Protein AF-A0A5K3FX38-F1 (afdb_monomer_lite)

Sequence (146 aa):
MSGAVYPMNNDLNELLIQIQKMTLWSNPLHMDAFPAVRRMEAEVVRMCLTMFNGDADSCGTMTSGGTESLMLACLAYRNLAYKQGIKRPEMVIPSSAHAAFDKVQLPIFLFTCYLRFEALDFNIFELTRHHQVKSVVAHINHHTLH

Radius of gyration: 19.88 Å; chains: 1; bounding box: 48×34×50 Å

Organism: Mesocestoides corti (NCBI:txid53468)

Foldseek 3Di:
DPPVDDDDDPVVVVVVVVVCVVCVPPDVVPCVVCVVVVVVQQVVQVVVCVVVVHDPPDDDGDDPDDLVVVLVVLVVQQVVLVVVVQPAAEDEDEQPDDCSVVVCVPPVRGHDDYDYDYDPDPDDPPPSVVVVVVVRVVPDDPRYDD

Secondary structure (DSSP, 8-state):
-TTTS----HHHHHHHHHHHHHHTT--TT-TTT-HHHHHHHHHHHHHHHHHTT--SS------SSHHHHHHHHHHHHHHHHHHTT-SS-EEEEETTS-THHHHHTSTTSS-SEEEEE----TT-TTTHHHHHHHHHHHH--TTB--

InterPro domains:
  IPR015421 Pyridoxal phosphate-dependent transferase, major domain [G3DSA:3.40.640.10] (9-144)
  IPR015424 Pyridoxal phosphate-dependent transferase [SSF53383] (2-104)
  IPR050477 Group II Amino Acid Decarboxylases [PTHR42735] (2-103)

pLDDT: mean 77.28, std 17.26, range [35.78, 96.75]

Structure (mmCIF, N/CA/C/O backbone):
data_AF-A0A5K3FX38-F1
#
_entry.id   AF-A0A5K3FX38-F1
#
loop_
_atom_site.group_PDB
_atom_site.id
_atom_site.type_symbol
_atom_site.label_atom_id
_atom_site.label_alt_id
_atom_site.label_comp_id
_atom_site.label_asym_id
_atom_site.label_entity_id
_atom_site.label_seq_id
_atom_site.pdbx_PDB_ins_code
_atom_site.Cartn_x
_atom_site.Cartn_y
_atom_site.Cartn_z
_atom_site.occupancy
_atom_site.B_iso_or_equiv
_atom_site.auth_seq_id
_atom_site.auth_comp_id
_atom_site.auth_asym_id
_atom_site.auth_atom_id
_atom_site.pdbx_PDB_model_num
ATOM 1 N N . MET A 1 1 ? 25.248 2.530 5.727 1.00 41.88 1 MET A N 1
ATOM 2 C CA . MET A 1 1 ? 24.115 2.878 6.611 1.00 41.88 1 MET A CA 1
ATOM 3 C C . MET A 1 1 ? 23.035 1.817 6.441 1.00 41.88 1 MET A C 1
ATOM 5 O O . MET A 1 1 ? 22.269 1.902 5.492 1.00 41.88 1 MET A O 1
ATOM 9 N N . SER A 1 2 ? 23.012 0.789 7.292 1.00 42.84 2 SER A N 1
ATOM 10 C CA . SER A 1 2 ? 21.931 -0.209 7.266 1.00 42.84 2 SER A CA 1
ATOM 11 C C . SER A 1 2 ? 20.648 0.440 7.802 1.00 42.84 2 SER A C 1
ATOM 13 O O . SER A 1 2 ? 20.694 1.067 8.857 1.00 42.84 2 SER A O 1
ATOM 15 N N . GLY A 1 3 ? 19.548 0.376 7.047 1.00 63.09 3 GLY A N 1
ATOM 16 C CA . GLY A 1 3 ? 18.235 0.930 7.421 1.00 63.09 3 GLY A CA 1
ATOM 17 C C . GLY A 1 3 ? 17.879 2.299 6.821 1.00 63.09 3 GLY A C 1
ATOM 18 O O . GLY A 1 3 ? 16.700 2.605 6.694 1.00 63.09 3 GLY A O 1
ATOM 19 N N . ALA A 1 4 ? 18.863 3.099 6.395 1.00 70.88 4 ALA A N 1
ATOM 20 C CA . ALA A 1 4 ? 18.619 4.345 5.649 1.00 70.88 4 ALA A CA 1
ATOM 21 C C . ALA A 1 4 ? 18.747 4.150 4.131 1.00 70.88 4 ALA A C 1
ATOM 23 O O . ALA A 1 4 ? 18.038 4.780 3.353 1.00 70.88 4 ALA A O 1
ATOM 24 N N . VAL A 1 5 ? 19.650 3.259 3.715 1.00 80.25 5 VAL A N 1
ATOM 25 C CA . VAL A 1 5 ? 19.845 2.863 2.321 1.00 80.25 5 VAL A CA 1
ATOM 26 C C . VAL A 1 5 ? 19.723 1.349 2.270 1.00 80.25 5 VAL A C 1
ATOM 28 O O . VAL A 1 5 ? 20.467 0.638 2.950 1.00 80.25 5 VAL A O 1
ATOM 31 N N . TYR A 1 6 ? 18.760 0.861 1.497 1.00 81.94 6 TYR A N 1
ATOM 32 C CA . TYR A 1 6 ? 18.615 -0.568 1.248 1.00 81.94 6 TYR A CA 1
ATOM 33 C C . TYR A 1 6 ? 19.703 -1.009 0.256 1.00 81.94 6 TYR A C 1
ATOM 35 O O . TYR A 1 6 ? 20.018 -0.237 -0.652 1.00 81.94 6 TYR A O 1
ATOM 43 N N . PRO A 1 7 ? 20.334 -2.185 0.438 1.00 69.12 7 PRO A N 1
ATOM 44 C CA . PRO A 1 7 ? 21.454 -2.600 -0.402 1.00 69.12 7 PR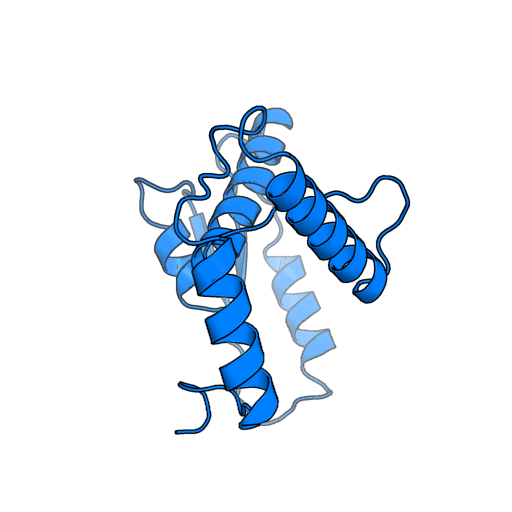O A CA 1
ATOM 45 C C . PRO A 1 7 ? 21.047 -2.639 -1.878 1.00 69.12 7 PRO A C 1
ATOM 47 O O . PRO A 1 7 ? 20.146 -3.387 -2.246 1.00 69.12 7 PRO A O 1
ATOM 50 N N . MET A 1 8 ? 21.732 -1.855 -2.711 1.00 70.00 8 MET A N 1
ATOM 51 C CA . MET A 1 8 ? 21.576 -1.862 -4.166 1.00 70.00 8 MET A CA 1
ATOM 52 C C . MET A 1 8 ? 22.884 -2.325 -4.803 1.00 70.00 8 MET A C 1
ATOM 54 O O . MET A 1 8 ? 23.957 -1.881 -4.391 1.00 70.00 8 MET A O 1
ATOM 58 N N . ASN A 1 9 ? 22.807 -3.205 -5.804 1.00 84.56 9 ASN A N 1
ATOM 59 C CA . ASN A 1 9 ? 23.954 -3.472 -6.673 1.00 84.56 9 ASN A CA 1
ATOM 60 C C . ASN A 1 9 ? 24.116 -2.306 -7.682 1.00 84.56 9 ASN A C 1
ATOM 62 O O . ASN A 1 9 ? 23.181 -1.532 -7.904 1.00 84.56 9 ASN A O 1
ATOM 66 N N . ASN A 1 10 ? 25.301 -2.164 -8.282 1.00 87.38 10 ASN A N 1
ATOM 67 C CA . ASN A 1 10 ? 25.569 -1.071 -9.224 1.00 87.38 10 ASN A CA 1
ATOM 68 C C . ASN A 1 10 ? 24.718 -1.164 -10.505 1.00 87.38 10 ASN A C 1
ATOM 70 O O . ASN A 1 10 ? 24.200 -0.142 -10.949 1.00 87.38 10 ASN A O 1
ATOM 74 N N . ASP A 1 11 ? 24.497 -2.367 -11.038 1.00 90.25 11 ASP A N 1
ATOM 75 C CA . ASP A 1 11 ? 23.677 -2.596 -12.239 1.00 90.25 11 ASP A CA 1
ATOM 76 C C . ASP A 1 11 ? 22.218 -2.136 -12.044 1.00 90.25 11 ASP A C 1
ATOM 78 O O . ASP A 1 11 ? 21.603 -1.554 -12.937 1.00 90.25 11 ASP A O 1
ATOM 82 N N . LEU A 1 12 ? 21.659 -2.347 -10.850 1.00 89.19 12 LEU A N 1
ATOM 83 C CA . LEU A 1 12 ? 20.315 -1.919 -10.475 1.00 89.19 12 LEU A CA 1
ATOM 84 C C . LEU A 1 12 ? 20.232 -0.396 -10.381 1.00 89.19 12 LEU A C 1
ATOM 86 O O . LEU A 1 12 ? 19.254 0.191 -10.839 1.00 89.19 12 LEU A O 1
ATOM 90 N N . ASN A 1 13 ? 21.258 0.258 -9.834 1.00 88.94 13 ASN A N 1
ATOM 91 C CA . ASN A 1 13 ? 21.314 1.719 -9.813 1.00 88.94 13 ASN A CA 1
ATOM 92 C C . ASN A 1 13 ? 21.348 2.294 -11.235 1.00 88.94 13 ASN A C 1
ATOM 94 O O . ASN A 1 13 ? 20.623 3.246 -11.527 1.00 88.94 13 ASN A O 1
ATOM 98 N N . GLU A 1 14 ? 22.143 1.706 -12.131 1.00 92.38 14 GLU A N 1
ATOM 99 C CA . GLU A 1 14 ? 22.185 2.117 -13.537 1.00 92.38 14 GLU A CA 1
ATOM 100 C C . GLU A 1 14 ? 20.825 1.937 -14.216 1.00 92.38 14 GLU A C 1
ATOM 102 O O . GLU A 1 14 ? 20.337 2.865 -14.867 1.00 92.38 14 GLU A O 1
ATOM 107 N N . LEU A 1 15 ? 20.168 0.795 -14.001 1.00 92.19 15 LEU A N 1
ATOM 108 C CA . LEU A 1 15 ? 18.824 0.533 -14.511 1.00 92.19 15 LEU A CA 1
ATOM 109 C C . LEU A 1 15 ? 17.804 1.567 -14.007 1.00 92.19 15 LEU A C 1
ATOM 111 O O . LEU A 1 15 ? 17.055 2.127 -14.810 1.00 92.19 15 LEU A O 1
ATOM 115 N N . LEU A 1 16 ? 17.793 1.865 -12.704 1.00 91.25 16 LEU A N 1
ATOM 116 C CA . LEU A 1 16 ? 16.882 2.851 -12.110 1.00 91.25 16 LEU A CA 1
ATOM 117 C C . LEU A 1 16 ? 17.087 4.250 -12.703 1.00 91.25 16 LEU A C 1
ATOM 119 O O . LEU A 1 16 ? 16.109 4.932 -13.006 1.00 91.25 16 LEU A O 1
ATOM 123 N N . ILE A 1 17 ? 18.337 4.657 -12.945 1.00 92.75 17 ILE A N 1
ATOM 124 C CA . ILE A 1 17 ? 18.648 5.938 -13.596 1.00 92.75 17 ILE A CA 1
ATOM 125 C C . ILE A 1 17 ? 18.086 5.977 -15.023 1.00 92.75 17 ILE A C 1
ATOM 127 O O . ILE A 1 17 ? 17.532 7.001 -15.430 1.00 92.75 17 ILE A O 1
ATOM 131 N N . GLN A 1 18 ? 18.211 4.892 -15.794 1.00 93.88 18 GLN A N 1
ATOM 132 C CA . GLN A 1 18 ? 17.646 4.838 -17.148 1.00 93.88 18 GLN A CA 1
ATOM 133 C C . GLN A 1 18 ? 16.118 4.913 -17.125 1.00 93.88 18 GLN A C 1
ATOM 135 O O . GLN A 1 18 ? 15.535 5.682 -17.890 1.00 93.88 18 GLN A O 1
ATOM 140 N N . ILE A 1 19 ? 15.467 4.182 -16.216 1.00 91.50 19 ILE A N 1
ATOM 141 C CA . ILE A 1 19 ? 14.008 4.228 -16.046 1.00 91.50 19 ILE A CA 1
ATOM 142 C C . ILE A 1 19 ? 13.561 5.645 -15.692 1.00 91.50 19 ILE A C 1
ATOM 144 O O . ILE A 1 19 ? 12.683 6.193 -16.355 1.00 91.50 19 ILE A O 1
ATOM 148 N N . GLN A 1 20 ? 14.217 6.279 -14.721 1.00 89.94 20 GLN A N 1
ATOM 149 C CA . GLN A 1 20 ? 13.860 7.622 -14.282 1.00 89.94 20 GLN A CA 1
ATOM 150 C C . GLN A 1 20 ? 14.021 8.666 -15.393 1.00 89.94 20 GLN A C 1
ATOM 152 O O . GLN A 1 20 ? 13.203 9.578 -15.488 1.00 89.94 20 GLN A O 1
ATOM 157 N N . LYS A 1 21 ? 15.017 8.522 -16.279 1.00 92.81 21 LYS A N 1
ATOM 158 C CA . LYS A 1 21 ? 15.143 9.369 -17.479 1.00 92.81 21 LYS A CA 1
ATOM 159 C C . LYS A 1 21 ? 13.962 9.195 -18.434 1.00 92.81 21 LYS A C 1
ATOM 161 O O . LYS A 1 21 ? 13.491 10.183 -18.986 1.00 92.81 21 LYS A O 1
ATOM 166 N N . MET A 1 22 ? 13.476 7.966 -18.618 1.00 89.50 22 MET A N 1
ATOM 167 C CA . MET A 1 22 ? 12.330 7.681 -19.490 1.00 89.50 22 MET A CA 1
ATOM 168 C C . MET A 1 22 ? 11.003 8.181 -18.902 1.00 89.50 22 MET A C 1
ATOM 170 O O . MET A 1 22 ? 10.119 8.586 -19.653 1.00 89.50 22 MET A O 1
ATOM 174 N N . THR A 1 23 ? 10.853 8.176 -17.574 1.00 88.19 23 THR A N 1
ATOM 175 C CA . THR A 1 23 ? 9.596 8.526 -16.888 1.00 88.19 23 THR A CA 1
ATOM 176 C C . THR A 1 23 ? 9.597 9.917 -16.250 1.00 88.19 23 THR A C 1
ATOM 178 O O . THR A 1 23 ? 8.637 10.262 -15.562 1.00 88.19 23 THR A O 1
ATOM 181 N N . LEU A 1 24 ? 10.630 10.735 -16.475 1.00 90.75 24 LEU A N 1
ATOM 182 C CA . LEU A 1 24 ? 10.845 12.009 -15.772 1.00 90.75 24 LEU A CA 1
ATOM 183 C C . LEU A 1 24 ? 9.658 12.981 -15.867 1.00 90.75 24 LEU A C 1
ATOM 185 O O . LEU A 1 24 ? 9.344 13.666 -14.900 1.00 90.75 24 LEU A O 1
ATOM 189 N N . TRP A 1 25 ? 9.003 13.035 -17.028 1.00 88.75 25 TRP A N 1
ATOM 190 C CA . TRP A 1 25 ? 7.852 13.912 -17.275 1.00 88.75 25 TRP A CA 1
ATOM 191 C C . TRP A 1 25 ? 6.501 13.222 -17.085 1.00 88.75 25 TRP A C 1
ATOM 193 O O . TRP A 1 25 ? 5.466 13.812 -17.394 1.00 88.75 25 TRP A O 1
ATOM 203 N N . SER A 1 26 ? 6.492 11.976 -16.607 1.00 87.81 26 SER A N 1
ATOM 204 C CA . SER A 1 26 ? 5.238 11.278 -16.351 1.00 87.81 26 SER A CA 1
ATOM 205 C C . SER A 1 26 ? 4.513 11.874 -15.148 1.00 87.81 26 SER A C 1
ATOM 207 O O . SER A 1 26 ? 5.117 12.218 -14.134 1.00 87.81 26 SER A O 1
ATOM 209 N N . ASN A 1 27 ? 3.195 11.992 -15.273 1.00 87.56 27 ASN A N 1
ATOM 210 C CA . ASN A 1 27 ? 2.316 12.408 -14.193 1.00 87.56 27 ASN A CA 1
ATOM 211 C C . ASN A 1 27 ? 1.117 11.447 -14.142 1.00 87.56 27 ASN A C 1
ATOM 213 O O . ASN A 1 27 ? 0.263 11.528 -15.030 1.00 87.56 27 ASN A O 1
ATOM 217 N N . PRO A 1 28 ? 1.021 10.568 -13.123 1.00 83.25 28 PRO A N 1
ATOM 218 C CA . PRO A 1 28 ? -0.070 9.596 -12.999 1.00 83.25 28 PRO A CA 1
ATOM 219 C C . PRO A 1 28 ? -1.482 10.207 -12.976 1.00 83.25 28 PRO A C 1
ATOM 221 O O . PRO A 1 28 ? -2.451 9.503 -13.252 1.00 83.25 28 PRO A O 1
ATOM 224 N N . LEU A 1 29 ? -1.619 11.516 -12.714 1.00 88.06 29 LEU A N 1
ATOM 225 C CA . LEU A 1 29 ? -2.899 12.231 -12.794 1.00 88.06 29 LEU A CA 1
ATOM 226 C C . LEU A 1 29 ? -3.490 12.239 -14.217 1.00 88.06 29 LEU A C 1
ATOM 228 O O . LEU A 1 29 ? -4.709 12.236 -14.381 1.00 88.06 29 LEU A O 1
ATOM 232 N N . HIS A 1 30 ? -2.636 12.227 -15.243 1.00 88.81 30 HIS A N 1
ATOM 233 C CA . HIS A 1 30 ? -3.024 12.252 -16.656 1.00 88.81 30 HIS A CA 1
ATOM 234 C C . HIS A 1 30 ? -2.880 10.858 -17.274 1.00 88.81 30 HIS A C 1
ATOM 236 O O . HIS A 1 30 ? -1.971 10.567 -18.054 1.00 88.81 30 HIS A O 1
ATOM 242 N N . MET A 1 31 ? -3.783 9.963 -16.875 1.00 83.75 31 MET A N 1
ATOM 243 C CA . MET A 1 31 ? -3.795 8.556 -17.294 1.00 83.75 31 MET A CA 1
ATOM 244 C C . MET A 1 31 ? -3.983 8.334 -18.805 1.00 83.75 31 MET A C 1
ATOM 246 O O . MET A 1 31 ? -3.639 7.268 -19.314 1.00 83.75 31 MET A O 1
ATOM 250 N N . ASP A 1 32 ? -4.532 9.314 -19.511 1.00 86.94 32 ASP A N 1
ATOM 251 C CA . ASP A 1 32 ? -4.672 9.363 -20.965 1.00 86.94 32 ASP A CA 1
ATOM 252 C C . ASP A 1 32 ? -3.338 9.657 -21.669 1.00 86.94 32 ASP A C 1
ATOM 254 O O . ASP A 1 32 ? -3.032 9.042 -22.689 1.00 86.94 32 ASP A O 1
ATOM 258 N N . ALA A 1 33 ? -2.519 10.538 -21.092 1.00 87.12 33 ALA A N 1
ATOM 259 C CA . ALA A 1 33 ? -1.203 10.886 -21.620 1.00 87.12 33 ALA A CA 1
ATOM 260 C C . ALA A 1 33 ? -0.127 9.834 -21.290 1.00 87.12 33 ALA A C 1
ATOM 262 O O . ALA A 1 33 ? 0.803 9.636 -22.073 1.00 87.12 33 ALA A O 1
ATOM 263 N N . PHE A 1 34 ? -0.252 9.130 -20.155 1.00 88.31 34 PHE A N 1
ATOM 264 C CA . PHE A 1 34 ? 0.752 8.168 -19.667 1.00 88.31 34 PHE A CA 1
ATOM 265 C C . PHE A 1 34 ? 0.177 6.766 -19.372 1.00 88.31 34 PHE A C 1
ATOM 267 O O . PHE A 1 34 ? 0.328 6.249 -18.259 1.00 88.31 34 PHE A O 1
ATOM 274 N N . PRO A 1 35 ? -0.441 6.085 -20.357 1.00 87.62 35 PRO A N 1
ATOM 275 C CA . PRO A 1 35 ? -1.096 4.793 -20.133 1.00 87.62 35 PRO A CA 1
ATOM 276 C C . PRO A 1 35 ? -0.119 3.686 -19.705 1.00 87.62 35 PRO A C 1
ATOM 278 O O . PRO A 1 35 ? -0.495 2.783 -18.958 1.00 87.62 35 PRO A O 1
ATOM 281 N N . ALA A 1 36 ? 1.144 3.766 -20.138 1.00 88.19 36 ALA A N 1
ATOM 282 C CA . ALA A 1 36 ? 2.181 2.808 -19.763 1.00 88.19 36 ALA A CA 1
ATOM 283 C C . ALA A 1 36 ? 2.488 2.843 -18.257 1.00 88.19 36 ALA A C 1
ATOM 285 O O . ALA A 1 36 ? 2.587 1.791 -17.633 1.00 88.19 36 ALA A O 1
ATOM 286 N N . VAL A 1 37 ? 2.577 4.037 -17.658 1.00 89.31 37 VAL A N 1
ATOM 287 C CA . VAL A 1 37 ? 2.868 4.194 -16.222 1.00 89.31 37 VAL A CA 1
ATOM 288 C C . VAL A 1 37 ? 1.730 3.635 -15.381 1.00 89.31 37 VAL A C 1
ATOM 290 O O . VAL A 1 37 ? 1.971 2.824 -14.491 1.00 89.31 37 VAL A O 1
ATOM 293 N N . ARG A 1 38 ? 0.484 3.948 -15.747 1.00 89.19 38 ARG A N 1
ATOM 294 C CA . ARG A 1 38 ? -0.701 3.383 -15.091 1.00 89.19 38 ARG A CA 1
ATOM 295 C C . ARG A 1 38 ? -0.724 1.854 -15.143 1.00 89.19 38 ARG A C 1
ATOM 297 O O . ARG A 1 38 ? -1.097 1.201 -14.170 1.00 89.19 38 ARG A O 1
ATOM 304 N N . ARG A 1 39 ? -0.354 1.270 -16.287 1.00 92.00 39 ARG A N 1
ATOM 305 C CA . ARG A 1 39 ? -0.282 -0.187 -16.434 1.00 92.00 39 ARG A CA 1
ATOM 306 C C . ARG A 1 39 ? 0.787 -0.785 -15.521 1.00 92.00 39 ARG A C 1
ATOM 308 O O . ARG A 1 39 ? 0.495 -1.760 -14.836 1.00 92.00 39 ARG A O 1
ATOM 315 N N . MET A 1 40 ? 1.975 -0.182 -15.471 1.00 93.00 40 MET A N 1
ATOM 316 C CA . MET A 1 40 ? 3.049 -0.623 -14.576 1.00 93.00 40 MET A CA 1
ATOM 317 C C . MET A 1 40 ? 2.622 -0.559 -13.104 1.00 93.00 40 MET A C 1
ATOM 319 O O . MET A 1 40 ? 2.839 -1.519 -12.373 1.00 93.00 40 MET A O 1
ATOM 323 N N . GLU A 1 41 ? 1.950 0.512 -12.674 1.00 92.19 41 GLU A N 1
ATOM 324 C CA . GLU A 1 41 ? 1.415 0.617 -11.308 1.00 92.19 41 GLU A CA 1
ATOM 325 C C . GLU A 1 41 ? 0.422 -0.511 -10.990 1.00 92.19 41 GLU A C 1
ATOM 327 O O . GLU A 1 41 ? 0.523 -1.154 -9.944 1.00 92.19 41 GLU A O 1
ATOM 332 N N . ALA A 1 42 ? -0.511 -0.800 -11.903 1.00 93.31 42 ALA A N 1
ATOM 333 C CA . ALA A 1 42 ? -1.487 -1.875 -11.725 1.00 93.31 42 ALA A CA 1
ATOM 334 C C . ALA A 1 42 ? -0.827 -3.266 -11.654 1.00 93.31 42 ALA A C 1
ATOM 336 O O . ALA A 1 42 ? -1.221 -4.101 -10.834 1.00 93.31 42 ALA A O 1
ATOM 337 N N . GLU A 1 43 ? 0.189 -3.514 -12.481 1.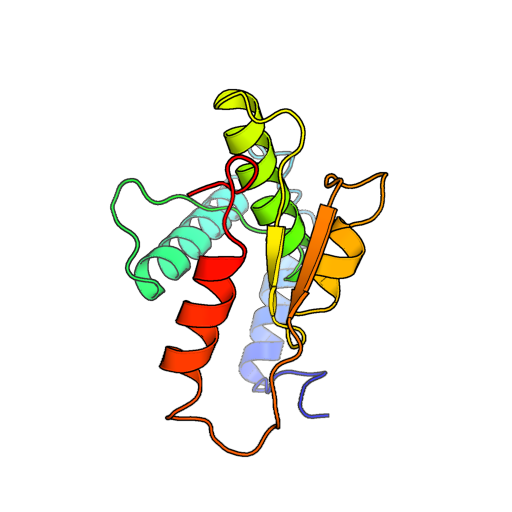00 95.44 43 GLU A N 1
ATOM 338 C CA . GLU A 1 43 ? 0.958 -4.762 -12.471 1.00 95.44 43 GLU A CA 1
ATOM 339 C C . GLU A 1 43 ? 1.755 -4.914 -11.168 1.00 95.44 43 GLU A C 1
ATOM 341 O O . GLU A 1 43 ? 1.705 -5.977 -10.549 1.00 95.44 43 GLU A O 1
ATOM 346 N N . VAL A 1 44 ? 2.405 -3.847 -10.687 1.00 95.56 44 VAL A N 1
ATOM 347 C CA . VAL A 1 44 ? 3.109 -3.839 -9.391 1.00 95.56 44 VAL A CA 1
ATOM 348 C C . VAL A 1 44 ? 2.154 -4.144 -8.243 1.00 95.56 44 VAL A C 1
ATOM 350 O O . VAL A 1 44 ? 2.453 -5.003 -7.412 1.00 95.56 44 VAL A O 1
ATOM 353 N N . VAL A 1 45 ? 0.978 -3.514 -8.215 1.00 95.69 45 VAL A N 1
ATOM 354 C CA . VAL A 1 45 ? -0.047 -3.811 -7.205 1.00 95.69 45 VAL A CA 1
ATOM 355 C C . VAL A 1 45 ? -0.461 -5.281 -7.270 1.00 95.69 45 VAL A C 1
ATOM 357 O O . VAL A 1 45 ? -0.505 -5.942 -6.232 1.00 95.69 45 VAL A O 1
ATOM 360 N N . ARG A 1 46 ? -0.715 -5.835 -8.462 1.00 95.88 46 ARG A N 1
ATOM 361 C CA . ARG A 1 46 ? -1.107 -7.246 -8.604 1.00 95.88 46 ARG A CA 1
ATOM 362 C C . ARG A 1 46 ? 0.007 -8.207 -8.182 1.00 95.88 46 ARG A C 1
ATOM 364 O O . ARG A 1 46 ? -0.297 -9.211 -7.535 1.00 95.88 46 ARG A O 1
ATOM 371 N N . MET A 1 47 ? 1.270 -7.910 -8.489 1.00 96.75 47 MET A N 1
ATOM 372 C CA . MET A 1 47 ? 2.417 -8.690 -8.004 1.00 96.75 47 MET A CA 1
ATOM 373 C C . MET A 1 47 ? 2.474 -8.686 -6.473 1.00 96.75 47 MET A C 1
ATOM 375 O O . MET A 1 47 ? 2.570 -9.752 -5.868 1.00 96.75 47 MET A O 1
ATOM 379 N N . CYS A 1 48 ? 2.324 -7.518 -5.840 1.00 96.06 48 CYS A N 1
ATOM 380 C CA . CYS A 1 48 ? 2.268 -7.398 -4.382 1.00 96.06 48 CYS A CA 1
ATOM 381 C C . CYS A 1 48 ? 1.109 -8.196 -3.777 1.00 96.06 48 CYS A C 1
ATOM 383 O O . CYS A 1 48 ? 1.333 -8.987 -2.867 1.00 96.06 48 CYS A O 1
ATOM 385 N N . LEU A 1 49 ? -0.108 -8.057 -4.307 1.00 95.38 49 LEU A N 1
ATOM 386 C CA . LEU A 1 49 ? -1.260 -8.834 -3.841 1.00 95.38 49 LEU A CA 1
ATOM 387 C C . LEU A 1 49 ? -1.004 -10.339 -3.954 1.00 95.38 49 LEU A C 1
ATOM 389 O O . LEU A 1 49 ? -1.274 -11.073 -3.012 1.00 95.38 49 LEU A O 1
ATOM 393 N N . THR A 1 50 ? -0.411 -10.789 -5.061 1.00 95.81 50 THR A N 1
ATOM 394 C CA . THR A 1 50 ? -0.066 -12.205 -5.262 1.00 95.81 50 THR A CA 1
ATOM 395 C C . THR A 1 50 ? 0.945 -12.693 -4.220 1.00 95.81 50 THR A C 1
ATOM 397 O O . THR A 1 50 ? 0.771 -13.775 -3.663 1.00 95.81 50 THR A O 1
ATOM 400 N N . MET A 1 51 ? 1.967 -11.888 -3.898 1.00 95.94 51 MET A N 1
ATOM 401 C CA . MET A 1 51 ? 2.947 -12.211 -2.849 1.00 95.94 51 MET A CA 1
ATOM 402 C C . MET A 1 51 ? 2.309 -12.343 -1.458 1.00 95.94 51 MET A C 1
ATOM 404 O O . MET A 1 51 ? 2.768 -13.157 -0.663 1.00 95.94 51 MET A O 1
ATOM 408 N N . PHE A 1 52 ? 1.250 -11.580 -1.177 1.00 95.25 52 PHE A N 1
ATOM 409 C CA . PHE A 1 52 ? 0.498 -11.631 0.083 1.00 95.25 52 PHE A CA 1
ATOM 410 C C . PHE A 1 52 ? -0.762 -12.512 0.010 1.00 95.25 52 PHE A C 1
ATOM 412 O O . PHE A 1 52 ? -1.671 -12.346 0.819 1.00 95.25 52 PHE A O 1
ATOM 419 N N . ASN A 1 53 ? -0.819 -13.452 -0.942 1.00 95.62 53 ASN A N 1
ATOM 420 C CA . ASN A 1 53 ? -1.920 -14.410 -1.105 1.00 95.62 53 ASN A CA 1
ATOM 421 C C . ASN A 1 53 ? -3.310 -13.767 -1.308 1.00 95.62 53 ASN A C 1
ATOM 423 O O . ASN A 1 53 ? -4.320 -14.340 -0.905 1.00 95.62 53 ASN A O 1
ATOM 427 N N . GLY A 1 54 ? -3.369 -12.593 -1.939 1.00 92.56 54 GLY A N 1
ATOM 428 C CA . GLY A 1 54 ? -4.617 -11.943 -2.332 1.00 92.56 54 GLY A CA 1
ATOM 429 C C . GLY A 1 54 ? -5.364 -12.720 -3.420 1.00 92.56 54 GLY A C 1
ATOM 430 O O . GLY A 1 54 ? -4.760 -13.308 -4.320 1.00 92.56 54 GLY A O 1
ATOM 431 N N . ASP A 1 55 ? -6.688 -12.698 -3.338 1.00 93.62 55 ASP A N 1
ATOM 432 C CA . ASP A 1 55 ? -7.607 -13.342 -4.274 1.00 93.62 55 ASP A CA 1
ATOM 433 C C . ASP A 1 55 ? -7.955 -12.445 -5.487 1.00 93.62 55 ASP A C 1
ATOM 435 O O . ASP A 1 55 ? -7.308 -11.427 -5.771 1.00 93.62 55 ASP A O 1
ATOM 439 N N . ALA A 1 56 ? -8.961 -12.855 -6.266 1.00 91.38 56 ALA A N 1
ATOM 440 C CA . ALA A 1 56 ? -9.419 -12.104 -7.434 1.00 91.38 56 ALA A CA 1
ATOM 441 C C . ALA A 1 56 ? -10.049 -10.751 -7.056 1.00 91.38 56 ALA A C 1
ATOM 443 O O . ALA A 1 56 ? -9.854 -9.777 -7.789 1.00 91.38 56 ALA A O 1
ATOM 444 N N . ASP A 1 57 ? -10.730 -10.696 -5.908 1.00 94.19 57 ASP A N 1
ATOM 445 C CA . ASP A 1 57 ? -11.455 -9.523 -5.406 1.00 94.19 57 ASP A CA 1
ATOM 446 C C . ASP A 1 57 ? -10.548 -8.548 -4.636 1.00 94.19 57 ASP A C 1
ATOM 448 O O . ASP A 1 57 ? -10.905 -7.389 -4.409 1.00 94.19 57 ASP A O 1
ATOM 452 N N . SER A 1 58 ? -9.341 -8.984 -4.276 1.00 93.25 58 SER A N 1
ATOM 453 C CA . SER A 1 58 ? -8.327 -8.155 -3.636 1.00 93.25 58 SER A CA 1
ATOM 454 C C . SER A 1 58 ? -7.878 -7.004 -4.542 1.00 93.25 58 SER A C 1
ATOM 456 O O . SER A 1 58 ? -7.526 -7.188 -5.712 1.00 93.25 58 SER A O 1
ATOM 458 N N . CYS A 1 59 ? -7.821 -5.800 -3.972 1.00 94.62 59 CYS A N 1
ATOM 459 C CA . CYS A 1 59 ? -7.395 -4.579 -4.651 1.00 94.62 59 CYS A CA 1
ATOM 460 C C . CYS A 1 59 ? -6.362 -3.795 -3.831 1.00 94.62 59 CYS A C 1
ATOM 462 O O . CYS A 1 59 ? -6.214 -3.997 -2.628 1.00 94.62 59 CYS A O 1
ATOM 464 N N . GLY A 1 60 ? -5.670 -2.855 -4.475 1.00 93.88 60 GLY A N 1
ATOM 465 C CA . GLY A 1 60 ? -4.698 -1.985 -3.819 1.00 93.88 60 GLY A CA 1
ATOM 466 C C . GLY A 1 60 ? -4.377 -0.741 -4.643 1.00 93.88 60 GLY A C 1
ATOM 467 O O . GLY A 1 60 ? -4.864 -0.580 -5.761 1.00 93.88 60 GLY A O 1
ATOM 468 N N . THR A 1 61 ? -3.548 0.133 -4.079 1.00 94.12 61 THR A N 1
ATOM 469 C CA . THR A 1 61 ? -3.059 1.356 -4.727 1.00 94.12 61 THR A CA 1
ATOM 470 C C . THR A 1 61 ? -1.580 1.555 -4.418 1.00 94.12 61 THR A C 1
ATOM 472 O O . THR A 1 61 ? -1.111 1.143 -3.355 1.00 94.12 61 THR A O 1
ATOM 475 N N . MET A 1 62 ? -0.846 2.204 -5.325 1.00 93.31 62 MET A N 1
ATOM 476 C CA . MET A 1 62 ? 0.486 2.719 -5.008 1.00 93.31 62 MET A CA 1
ATOM 477 C C . MET A 1 62 ? 0.368 3.967 -4.127 1.00 93.31 62 MET A C 1
ATOM 479 O O . MET A 1 62 ? -0.605 4.716 -4.210 1.00 93.31 62 MET A O 1
ATOM 483 N N . THR A 1 63 ? 1.363 4.165 -3.267 1.00 93.56 63 THR A N 1
ATOM 484 C CA . THR A 1 63 ? 1.482 5.300 -2.341 1.00 93.56 63 THR A CA 1
ATOM 485 C C . THR A 1 63 ? 2.929 5.774 -2.326 1.00 93.56 63 THR A C 1
ATOM 487 O O . THR A 1 63 ? 3.829 4.975 -2.588 1.00 93.56 63 THR A O 1
ATOM 490 N N . SER A 1 64 ? 3.178 7.020 -1.943 1.00 90.38 64 SER A N 1
ATOM 491 C CA . SER A 1 64 ? 4.519 7.614 -1.862 1.00 90.38 64 SER A CA 1
ATOM 492 C C . SER A 1 64 ? 5.447 6.925 -0.853 1.00 90.38 64 SER A C 1
ATOM 494 O O . SER A 1 64 ? 6.666 6.961 -1.007 1.00 90.38 64 SER A O 1
ATOM 496 N N . GLY A 1 65 ? 4.897 6.274 0.175 1.00 90.31 65 GLY A N 1
ATOM 497 C CA . GLY A 1 65 ? 5.676 5.507 1.141 1.00 90.31 65 GLY A CA 1
ATOM 498 C C . GLY A 1 65 ? 4.844 4.985 2.306 1.00 90.31 65 GLY A C 1
ATOM 499 O O . GLY A 1 65 ? 3.654 5.271 2.422 1.00 90.31 65 GLY A O 1
ATOM 500 N N . GLY A 1 66 ? 5.494 4.252 3.214 1.00 88.69 66 GLY A N 1
ATOM 501 C CA . GLY A 1 66 ? 4.799 3.491 4.260 1.00 88.69 66 GLY A CA 1
ATOM 502 C C . GLY A 1 66 ? 3.946 4.328 5.220 1.00 88.69 66 GLY A C 1
ATOM 503 O O . GLY A 1 66 ? 2.918 3.856 5.693 1.00 88.69 66 GLY A O 1
ATOM 504 N N . THR A 1 67 ? 4.315 5.589 5.484 1.00 87.12 67 THR A N 1
ATOM 505 C CA . THR A 1 67 ? 3.477 6.477 6.314 1.00 87.12 67 THR A CA 1
ATOM 506 C C . THR A 1 67 ? 2.143 6.783 5.632 1.00 87.12 67 THR A C 1
ATOM 508 O O . THR A 1 67 ? 1.107 6.711 6.287 1.00 87.12 67 THR A O 1
ATOM 511 N N . GLU A 1 68 ? 2.151 7.080 4.329 1.00 87.38 68 GLU A N 1
ATOM 512 C CA . GLU A 1 68 ? 0.920 7.328 3.575 1.00 87.38 68 GLU A CA 1
ATOM 513 C C . GLU A 1 68 ? 0.082 6.052 3.458 1.00 87.38 68 GLU A C 1
ATOM 515 O O . GLU A 1 68 ? -1.126 6.107 3.674 1.00 87.38 68 GLU A O 1
ATOM 520 N N . SER A 1 69 ? 0.706 4.891 3.212 1.00 91.25 69 SER A N 1
ATOM 521 C CA . SER A 1 69 ? -0.018 3.611 3.171 1.00 91.25 69 SER A CA 1
ATOM 522 C C . SER A 1 69 ? -0.767 3.343 4.479 1.00 91.25 69 SER A C 1
ATOM 524 O O . SER A 1 69 ? -1.940 2.972 4.456 1.00 91.25 69 SER A O 1
ATOM 526 N N . LEU A 1 70 ? -0.119 3.583 5.626 1.00 88.88 70 LEU A N 1
ATOM 527 C CA . LEU A 1 70 ? -0.746 3.428 6.940 1.00 88.88 70 LEU A CA 1
ATOM 528 C C . LEU A 1 70 ? -1.890 4.427 7.147 1.00 88.88 70 LEU A C 1
ATOM 530 O O . LEU A 1 70 ? -2.962 4.037 7.609 1.00 88.88 70 LEU A O 1
ATOM 534 N N . MET A 1 71 ? -1.702 5.691 6.763 1.00 87.50 71 MET A N 1
ATOM 535 C CA . MET A 1 71 ? -2.752 6.712 6.846 1.00 87.50 71 MET A CA 1
ATOM 536 C C . MET A 1 71 ? -3.980 6.348 6.005 1.00 87.50 71 MET A C 1
ATOM 538 O O . MET A 1 71 ? -5.105 6.419 6.503 1.00 87.50 71 MET A O 1
ATOM 542 N N . LEU A 1 72 ? -3.781 5.916 4.757 1.00 88.88 72 LEU A N 1
ATOM 543 C CA . LEU A 1 72 ? -4.868 5.516 3.861 1.00 88.88 72 LEU A CA 1
ATOM 544 C C . LEU A 1 72 ? -5.599 4.265 4.360 1.00 88.88 72 LEU A C 1
ATOM 546 O O . LEU A 1 72 ? -6.827 4.213 4.280 1.00 88.88 72 LEU A O 1
ATOM 550 N N . ALA A 1 73 ? -4.882 3.296 4.936 1.00 88.94 73 ALA A N 1
ATOM 551 C CA . ALA A 1 73 ? -5.502 2.127 5.556 1.00 88.94 73 ALA A CA 1
ATOM 552 C C . ALA A 1 73 ? -6.409 2.535 6.729 1.00 88.94 73 ALA A C 1
ATOM 554 O O . ALA A 1 73 ? -7.579 2.155 6.781 1.00 88.94 73 ALA A O 1
ATOM 555 N N . CYS A 1 74 ? -5.907 3.383 7.632 1.00 87.12 74 CYS A N 1
ATOM 556 C CA . CYS A 1 74 ? -6.684 3.905 8.757 1.00 87.12 74 CYS A CA 1
ATOM 557 C C . CYS A 1 74 ? -7.924 4.686 8.284 1.00 87.12 74 CYS A C 1
ATOM 559 O O . CYS A 1 74 ? -9.017 4.514 8.825 1.00 87.12 74 CYS A O 1
ATOM 561 N N . LEU A 1 75 ? -7.777 5.508 7.240 1.00 86.50 75 LEU A N 1
ATOM 562 C CA . LEU A 1 75 ? -8.875 6.239 6.599 1.00 86.50 75 LEU A CA 1
ATOM 563 C C . LEU A 1 75 ? -9.943 5.306 6.024 1.00 86.50 75 LEU A C 1
ATOM 565 O O . LEU A 1 75 ? -11.136 5.553 6.228 1.00 86.50 75 LEU A O 1
ATOM 569 N N . ALA A 1 76 ? -9.538 4.239 5.336 1.00 89.12 76 ALA A N 1
ATOM 570 C CA . ALA A 1 76 ? -10.457 3.252 4.783 1.00 89.12 76 ALA A CA 1
ATOM 571 C C . ALA A 1 76 ? -11.279 2.574 5.892 1.00 89.12 76 ALA A C 1
ATOM 573 O O . ALA A 1 76 ? -12.512 2.579 5.824 1.00 89.12 76 ALA A O 1
ATOM 574 N N . TYR A 1 77 ? -10.619 2.092 6.951 1.00 87.25 77 TYR A N 1
ATOM 575 C CA . TYR A 1 77 ? -11.287 1.464 8.096 1.00 87.25 77 TYR A CA 1
ATOM 576 C C . TYR A 1 77 ? -12.213 2.427 8.844 1.00 87.25 77 TYR A C 1
ATOM 578 O O . TYR A 1 77 ? -13.331 2.052 9.196 1.00 87.25 77 TYR A O 1
ATOM 586 N N . ARG A 1 78 ? -11.822 3.696 9.017 1.00 85.06 78 ARG A N 1
ATOM 587 C CA . ARG A 1 78 ? -12.708 4.712 9.608 1.00 85.06 78 ARG A CA 1
ATOM 588 C C . ARG A 1 78 ? -13.975 4.907 8.784 1.00 85.06 78 ARG A C 1
ATOM 590 O O . ARG A 1 78 ? -15.077 4.937 9.324 1.00 85.06 78 ARG A O 1
ATOM 597 N N . ASN A 1 79 ? -13.823 5.092 7.474 1.00 88.06 79 ASN A N 1
ATOM 598 C CA . ASN A 1 79 ? -14.960 5.339 6.593 1.00 88.06 79 ASN A CA 1
ATOM 599 C C . ASN A 1 79 ? -15.899 4.128 6.559 1.00 88.06 79 ASN A C 1
ATOM 601 O O . ASN A 1 79 ? -17.115 4.302 6.483 1.00 88.06 79 ASN A O 1
ATOM 605 N N . LEU A 1 80 ? -15.350 2.916 6.662 1.00 88.19 80 LEU A N 1
ATOM 606 C CA . LEU A 1 80 ? -16.132 1.699 6.837 1.00 88.19 80 LEU A CA 1
ATOM 607 C C . LEU A 1 80 ? -16.891 1.702 8.175 1.00 88.19 80 LEU A C 1
ATOM 609 O O . LEU A 1 80 ? -18.095 1.459 8.178 1.00 88.19 80 LEU A O 1
ATOM 613 N N . ALA A 1 81 ? -16.241 2.079 9.279 1.00 86.19 81 ALA A N 1
ATOM 614 C CA . ALA A 1 81 ? -16.870 2.183 10.599 1.00 86.19 81 ALA A CA 1
ATOM 615 C C . ALA A 1 81 ? -18.031 3.190 10.614 1.00 86.19 81 ALA A C 1
ATOM 617 O O . ALA A 1 81 ? -19.111 2.897 11.129 1.00 86.19 81 ALA A O 1
ATOM 618 N N . TYR A 1 82 ? -17.859 4.349 9.970 1.00 86.94 82 TYR A N 1
ATOM 619 C CA . TYR A 1 82 ? -18.939 5.325 9.809 1.00 86.94 82 TYR A CA 1
ATOM 620 C C . TYR A 1 82 ? -20.103 4.782 8.982 1.00 86.94 82 TYR A C 1
ATOM 622 O O . TYR A 1 82 ? -21.257 5.001 9.353 1.00 86.94 82 TYR A O 1
ATOM 630 N N . LYS A 1 83 ? -19.829 4.037 7.903 1.00 90.44 83 LYS A N 1
ATOM 631 C CA . LYS A 1 83 ? -20.877 3.361 7.120 1.00 90.44 83 LYS A CA 1
ATOM 632 C C . LYS A 1 83 ? -21.627 2.305 7.937 1.00 90.44 83 LYS A C 1
ATOM 634 O O . LYS A 1 83 ? -22.807 2.090 7.688 1.00 90.44 83 LYS A O 1
ATOM 639 N N . GLN A 1 84 ? -20.973 1.694 8.923 1.00 89.94 84 GLN A N 1
ATOM 640 C CA . GLN A 1 84 ? -21.583 0.755 9.870 1.00 89.94 84 GLN A CA 1
ATOM 641 C C . GLN A 1 84 ? -22.276 1.445 11.065 1.00 89.94 84 GLN A C 1
ATOM 643 O O . GLN A 1 84 ? -22.829 0.770 11.927 1.00 89.94 84 GLN A O 1
ATOM 648 N N . GLY A 1 85 ? -22.286 2.784 11.127 1.00 88.50 85 GLY A N 1
ATOM 649 C CA . GLY A 1 85 ? -22.976 3.555 12.169 1.00 88.50 85 GLY A CA 1
ATOM 650 C C . GLY A 1 85 ? -22.142 3.864 13.419 1.00 88.50 85 GLY A C 1
ATOM 651 O O . GLY A 1 85 ? -22.657 4.471 14.363 1.00 88.50 85 GLY A O 1
ATOM 652 N N . ILE A 1 86 ? -20.853 3.513 1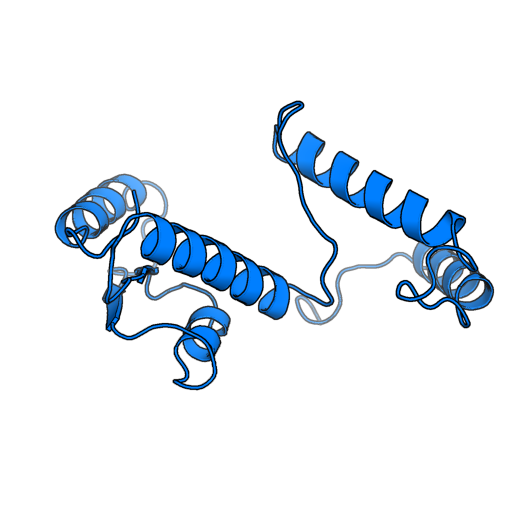3.439 1.00 85.12 86 ILE A N 1
ATOM 653 C CA . ILE A 1 86 ? -19.948 3.802 14.558 1.00 85.12 86 ILE A CA 1
ATOM 654 C C . ILE A 1 86 ? -19.572 5.287 14.534 1.00 85.12 86 ILE A C 1
ATOM 656 O O . ILE A 1 86 ? -18.754 5.719 13.730 1.00 85.12 86 ILE A O 1
ATOM 660 N N . LYS A 1 87 ? -20.143 6.096 15.435 1.00 81.69 87 LYS A N 1
ATOM 661 C CA . LYS A 1 87 ? -19.920 7.559 15.462 1.00 81.69 87 LYS A CA 1
ATOM 662 C C . LYS A 1 87 ? -18.526 7.975 15.940 1.00 81.69 87 LYS A C 1
ATOM 664 O O . LYS A 1 87 ? -18.066 9.063 15.604 1.00 81.69 87 LYS A O 1
ATOM 669 N N . ARG A 1 88 ? -17.877 7.141 16.751 1.00 80.56 88 ARG A N 1
ATOM 670 C CA . ARG A 1 88 ? -16.567 7.409 17.360 1.00 80.56 88 ARG A CA 1
ATOM 671 C C . ARG A 1 88 ? -15.677 6.180 17.189 1.00 80.56 88 ARG A C 1
ATOM 673 O O . ARG A 1 88 ? -15.569 5.414 18.130 1.00 80.56 88 ARG A O 1
ATOM 680 N N . PRO A 1 89 ? -15.121 5.942 15.992 1.00 79.06 89 PRO A N 1
ATOM 681 C CA . PRO A 1 89 ? -14.307 4.762 15.751 1.00 79.06 89 PRO A CA 1
ATOM 682 C C . PRO A 1 89 ? -13.028 4.797 16.591 1.00 79.06 89 PRO A C 1
ATOM 684 O O . PRO A 1 89 ? -12.415 5.857 16.766 1.00 79.06 89 PRO A O 1
ATOM 687 N N . GLU A 1 90 ? -12.637 3.628 17.084 1.00 78.69 90 GLU A N 1
ATOM 688 C CA . GLU A 1 90 ? -11.458 3.418 17.922 1.00 78.69 90 GLU A CA 1
ATOM 689 C C . GLU A 1 90 ? -10.484 2.455 17.247 1.00 78.69 90 GLU A C 1
ATOM 691 O O . GLU A 1 90 ? -10.885 1.528 16.539 1.00 78.69 90 GLU A O 1
ATOM 696 N N . MET A 1 91 ? -9.188 2.698 17.453 1.00 77.44 91 MET A N 1
ATOM 697 C CA . MET A 1 91 ? -8.115 1.864 16.922 1.00 77.44 91 MET A CA 1
ATOM 698 C C . MET A 1 91 ? -7.248 1.341 18.064 1.00 77.44 91 MET A C 1
ATOM 700 O O . MET A 1 91 ? -6.768 2.105 18.904 1.00 77.44 91 MET A O 1
ATOM 704 N N . VAL A 1 92 ? -7.036 0.029 18.061 1.00 79.62 92 VAL A N 1
ATOM 705 C CA . VAL A 1 92 ? -6.247 -0.704 19.052 1.00 79.62 92 VAL A CA 1
ATOM 706 C C . VAL A 1 92 ? -4.913 -1.076 18.416 1.00 79.62 92 VAL A C 1
ATOM 708 O O . VAL A 1 92 ? -4.898 -1.812 17.429 1.00 79.62 92 VAL A O 1
ATOM 711 N N . ILE A 1 93 ? -3.793 -0.580 18.955 1.00 76.31 93 ILE A N 1
ATOM 712 C CA . ILE A 1 93 ? -2.454 -0.868 18.414 1.00 76.31 93 ILE A CA 1
ATOM 713 C C . ILE A 1 93 ? -1.431 -1.189 19.519 1.00 76.31 93 ILE A C 1
ATOM 715 O O . ILE A 1 93 ? -1.550 -0.691 20.644 1.00 76.31 93 ILE A O 1
ATOM 719 N N . PRO A 1 94 ? -0.399 -2.005 19.228 1.00 74.00 94 PRO A N 1
ATOM 720 C CA . PRO A 1 94 ? 0.666 -2.288 20.189 1.00 74.00 94 PRO A CA 1
ATOM 721 C C . PRO A 1 94 ? 1.596 -1.083 20.389 1.00 74.00 94 PRO A C 1
ATOM 723 O O . PRO A 1 94 ? 1.773 -0.263 19.487 1.00 74.00 94 PRO A O 1
ATOM 726 N N . SER A 1 95 ? 2.271 -0.997 21.540 1.00 75.31 95 SER A N 1
ATOM 727 C CA . SER A 1 95 ? 3.219 0.093 21.816 1.00 75.31 95 SER A CA 1
ATOM 728 C C . SER A 1 95 ? 4.394 0.156 20.847 1.00 75.31 95 SER A C 1
ATOM 730 O O . SER A 1 95 ? 4.896 1.248 20.585 1.00 75.31 95 SER A O 1
ATOM 732 N N . SER A 1 96 ? 4.790 -0.978 20.274 1.00 76.88 96 SER A N 1
ATOM 733 C CA . SER A 1 96 ? 5.845 -1.089 19.265 1.00 76.88 96 SER A CA 1
ATOM 734 C C . SER A 1 96 ? 5.413 -0.674 17.854 1.00 76.88 96 SER A C 1
ATOM 736 O O . SER A 1 96 ? 6.235 -0.709 16.937 1.00 76.88 96 SER A O 1
ATOM 738 N N . ALA A 1 97 ? 4.144 -0.301 17.649 1.00 79.00 97 ALA A N 1
ATOM 739 C CA . ALA A 1 97 ? 3.649 0.121 16.346 1.00 79.00 97 ALA A CA 1
ATOM 740 C C . ALA A 1 97 ? 4.395 1.361 15.824 1.00 79.00 97 ALA A C 1
ATOM 742 O O . ALA A 1 97 ? 4.863 2.211 16.583 1.00 79.00 97 ALA A O 1
ATOM 743 N N . HIS A 1 98 ? 4.490 1.469 14.496 1.00 83.31 98 HIS A N 1
ATOM 744 C CA . HIS A 1 98 ? 5.191 2.568 13.838 1.00 83.31 98 HIS A CA 1
ATOM 745 C C . HIS A 1 98 ? 4.589 3.925 14.236 1.00 83.31 98 HIS A C 1
ATOM 747 O O . HIS A 1 98 ? 3.375 4.107 14.184 1.00 83.31 98 HIS A O 1
ATOM 753 N N . ALA A 1 99 ? 5.424 4.938 14.482 1.00 82.81 99 ALA A N 1
ATOM 754 C CA . ALA A 1 99 ? 4.992 6.299 14.845 1.00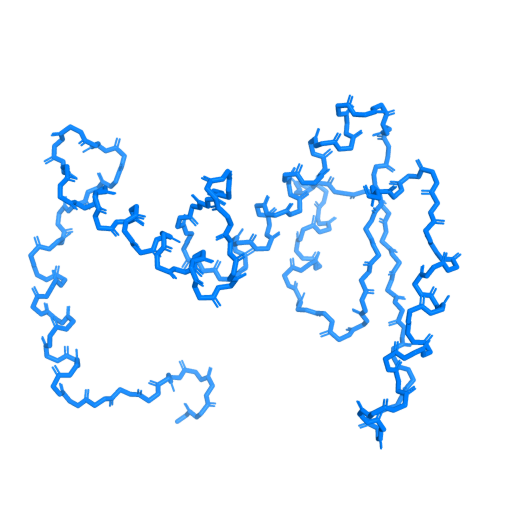 82.81 99 ALA A CA 1
ATOM 755 C C . ALA A 1 99 ? 4.105 7.008 13.790 1.00 82.81 99 ALA A C 1
ATOM 757 O O . ALA A 1 99 ? 3.652 8.131 13.983 1.00 82.81 99 ALA A O 1
ATOM 758 N N . ALA A 1 100 ? 3.848 6.367 12.645 1.00 79.88 100 ALA A N 1
ATOM 759 C CA . ALA A 1 100 ? 2.906 6.862 11.648 1.00 79.88 100 ALA A CA 1
ATOM 760 C C . ALA A 1 100 ? 1.464 6.783 12.169 1.00 79.88 100 ALA A C 1
ATOM 762 O O . ALA A 1 100 ? 0.663 7.652 11.836 1.00 79.88 100 ALA A O 1
ATOM 763 N N . PHE A 1 101 ? 1.154 5.813 13.035 1.00 75.44 101 PHE A N 1
ATOM 764 C CA . PHE A 1 101 ? -0.141 5.738 13.711 1.00 75.44 101 PHE A CA 1
ATOM 765 C C . PHE A 1 101 ? -0.375 6.932 14.648 1.00 75.44 101 PHE A C 1
ATOM 767 O O . PHE A 1 101 ? -1.483 7.456 14.703 1.00 75.44 101 PHE A O 1
ATOM 774 N N . ASP A 1 102 ? 0.679 7.446 15.287 1.00 75.38 102 ASP A N 1
ATOM 775 C CA . ASP A 1 102 ? 0.589 8.655 16.116 1.00 75.38 102 ASP A CA 1
ATOM 776 C C . ASP A 1 102 ? 0.329 9.908 15.249 1.00 75.38 102 ASP A C 1
ATOM 778 O O . ASP A 1 102 ? -0.338 10.846 15.674 1.00 75.38 102 ASP A O 1
ATOM 782 N N . LYS A 1 103 ? 0.777 9.924 13.981 1.00 73.88 103 LYS A N 1
ATOM 783 C CA . LYS A 1 103 ? 0.436 11.008 13.035 1.00 73.88 103 LYS A CA 1
ATOM 784 C C . LYS A 1 103 ? -1.027 10.957 12.590 1.00 73.88 103 LYS A C 1
ATOM 786 O O . LYS A 1 103 ? -1.639 12.008 12.419 1.00 73.88 103 LYS A O 1
ATOM 791 N N . VAL A 1 104 ? -1.584 9.756 12.421 1.00 66.62 104 VAL A N 1
ATOM 792 C CA . VAL A 1 104 ? -3.016 9.544 12.125 1.00 66.62 104 VAL A CA 1
ATOM 793 C C . VAL A 1 104 ? -3.901 10.027 13.282 1.00 66.62 104 VAL A C 1
ATOM 795 O O . VAL A 1 104 ? -5.040 10.431 13.076 1.00 66.62 104 VAL A O 1
ATOM 798 N N . GLN A 1 105 ? -3.374 10.035 14.506 1.00 59.53 105 GLN A N 1
ATOM 799 C CA . GLN A 1 105 ? -4.090 10.499 15.693 1.00 59.53 105 GLN A CA 1
ATOM 800 C C . GLN A 1 105 ? -4.387 12.007 15.679 1.00 59.53 105 GLN A C 1
ATOM 802 O O . GLN A 1 105 ? -5.283 12.461 16.392 1.00 59.53 105 GLN A O 1
ATOM 807 N N . LEU A 1 106 ? -3.643 12.806 14.904 1.00 60.28 106 LEU A N 1
ATOM 808 C CA . LEU A 1 106 ? -3.835 14.253 14.896 1.00 60.28 106 LEU A CA 1
ATOM 809 C C . LEU A 1 106 ? -5.276 14.600 14.474 1.00 60.28 106 LEU A C 1
ATOM 811 O O . LEU A 1 106 ? -5.801 13.991 13.547 1.00 60.28 106 LEU A O 1
ATOM 815 N N . PRO A 1 107 ? -5.924 15.601 15.100 1.00 52.53 107 PRO A N 1
ATOM 816 C CA . PRO A 1 107 ? -7.340 15.915 14.869 1.00 52.53 107 PRO A CA 1
ATOM 817 C C . PRO A 1 107 ? -7.671 16.321 13.424 1.00 52.53 107 PRO A C 1
ATOM 819 O O . PRO A 1 107 ? -8.811 16.189 12.991 1.00 52.53 107 PRO A O 1
ATOM 822 N N . ILE A 1 108 ? -6.670 16.757 12.656 1.00 55.41 108 ILE A N 1
ATOM 823 C CA . ILE A 1 108 ? -6.774 17.003 11.208 1.00 55.41 108 ILE A CA 1
ATOM 824 C C . ILE A 1 108 ? -6.956 15.696 10.410 1.00 55.41 108 ILE A C 1
ATOM 826 O O . ILE A 1 108 ? -7.461 15.720 9.290 1.00 55.41 108 ILE A O 1
ATOM 830 N N . PHE A 1 109 ? -6.576 14.556 10.990 1.00 54.78 109 PHE A N 1
ATOM 831 C CA . PHE A 1 109 ? -6.307 13.304 10.301 1.00 54.78 109 PHE A CA 1
ATOM 832 C C . PHE A 1 109 ? -6.961 12.046 10.896 1.00 54.78 109 PHE A C 1
ATOM 834 O O . PHE A 1 109 ? -6.461 10.987 10.563 1.00 54.78 109 PHE A O 1
ATOM 841 N N . LEU A 1 110 ? -8.082 12.092 11.641 1.00 55.88 110 LEU A N 1
ATOM 842 C CA . LEU A 1 110 ? -9.157 11.066 11.555 1.00 55.88 110 LEU A CA 1
ATOM 843 C C . LEU A 1 110 ? -9.707 10.333 12.815 1.00 55.88 110 LEU A C 1
ATOM 845 O O . LEU A 1 110 ? -10.818 9.818 12.675 1.00 55.88 110 LEU A O 1
ATOM 849 N N . PHE A 1 111 ? -9.081 10.255 14.000 1.00 51.75 111 PHE A N 1
ATOM 850 C CA . PHE A 1 111 ? -9.591 9.382 15.100 1.00 51.75 111 PHE A CA 1
ATOM 851 C C . PHE A 1 111 ? -9.713 10.059 16.479 1.00 51.75 111 PHE A C 1
ATOM 853 O O . PHE A 1 111 ? -8.982 10.992 16.787 1.00 51.75 111 PHE A O 1
ATOM 860 N N . THR A 1 112 ? -10.659 9.597 17.317 1.00 50.06 112 THR A N 1
ATOM 861 C CA . THR A 1 112 ? -11.007 10.237 18.610 1.00 50.06 112 THR A CA 1
ATOM 862 C C . THR A 1 112 ? -10.482 9.507 19.854 1.00 50.06 112 THR A C 1
ATOM 864 O O . THR A 1 112 ? -10.267 10.171 20.864 1.00 50.06 112 THR A O 1
ATOM 867 N N . CYS A 1 113 ? -10.232 8.195 19.818 1.00 51.50 113 CYS A N 1
ATOM 868 C CA . CYS A 1 113 ? -9.719 7.458 20.981 1.00 51.50 113 CYS A CA 1
ATOM 869 C C . CYS A 1 113 ? -8.718 6.369 20.562 1.00 51.50 113 CYS A C 1
ATOM 871 O O . CYS A 1 113 ? -8.921 5.661 19.575 1.00 51.50 113 CYS A O 1
ATOM 873 N N . TYR A 1 114 ? -7.617 6.297 21.314 1.00 60.31 114 TYR A N 1
ATOM 874 C CA . TYR A 1 114 ? -6.426 5.486 21.062 1.00 60.31 114 TYR A CA 1
ATOM 875 C C . TYR A 1 114 ? -6.055 4.760 22.352 1.00 60.31 114 TYR A C 1
ATOM 877 O O . TYR A 1 114 ? -5.910 5.399 23.397 1.00 60.31 114 TYR A O 1
ATOM 885 N N . LEU A 1 115 ? -5.885 3.443 22.279 1.00 56.12 115 LEU A N 1
ATOM 886 C CA . LEU A 1 115 ? -5.386 2.641 23.389 1.00 56.12 115 LEU A CA 1
ATOM 887 C C . LEU A 1 115 ? -4.067 1.999 22.959 1.00 56.12 115 LEU A C 1
ATOM 889 O O . LEU A 1 115 ? -4.051 1.055 22.167 1.00 56.12 115 LEU A O 1
ATOM 893 N N . ARG A 1 116 ? -2.956 2.546 23.467 1.00 56.12 116 ARG A N 1
ATOM 894 C CA . ARG A 1 116 ? -1.631 1.932 23.347 1.00 56.12 116 ARG A CA 1
ATOM 895 C C . ARG A 1 116 ? -1.495 0.885 24.436 1.00 56.12 116 ARG A C 1
ATOM 897 O O . ARG A 1 116 ? -1.634 1.214 25.611 1.00 56.12 116 ARG A O 1
ATOM 904 N N . PHE A 1 117 ? -1.155 -0.337 24.057 1.00 60.28 117 PHE A N 1
ATOM 905 C CA . PHE A 1 117 ? -0.801 -1.376 25.022 1.00 60.28 117 PHE A CA 1
ATOM 906 C C . PHE A 1 117 ? 0.706 -1.465 25.147 1.00 60.28 117 PHE A C 1
ATOM 908 O O . PHE A 1 117 ? 1.382 -1.696 24.145 1.00 60.28 117 PHE A O 1
ATOM 915 N N . GLU A 1 118 ? 1.233 -1.297 26.360 1.00 47.91 118 GLU A N 1
ATOM 916 C CA . GLU A 1 118 ? 2.623 -1.634 26.650 1.00 47.91 118 GLU A CA 1
ATOM 917 C C . GLU A 1 118 ? 2.836 -3.131 26.414 1.00 47.91 118 GLU A C 1
ATOM 919 O O . GLU A 1 118 ? 2.266 -3.987 27.091 1.00 47.91 118 GLU A O 1
ATOM 924 N N . ALA A 1 119 ? 3.660 -3.455 25.419 1.00 46.00 119 ALA A N 1
ATOM 925 C CA . ALA A 1 119 ? 4.253 -4.773 25.324 1.00 46.00 119 ALA A CA 1
ATOM 926 C C . ALA A 1 119 ? 5.198 -4.955 26.522 1.00 46.00 119 ALA A C 1
ATOM 928 O O . ALA A 1 119 ? 6.251 -4.325 26.580 1.00 46.00 119 ALA A O 1
ATOM 929 N N . LEU A 1 120 ? 4.802 -5.801 27.476 1.00 42.00 120 LEU A N 1
ATOM 930 C CA . LEU A 1 120 ? 5.693 -6.314 28.515 1.00 42.00 120 LEU A CA 1
ATOM 931 C C . LEU A 1 120 ? 6.922 -6.961 27.850 1.00 42.00 120 LEU A C 1
ATOM 933 O O . LEU A 1 120 ? 6.772 -7.915 27.091 1.00 42.00 120 LEU A O 1
ATOM 937 N N . ASP A 1 121 ? 8.085 -6.378 28.137 1.00 36.62 121 ASP A N 1
ATOM 938 C CA . ASP A 1 121 ? 9.474 -6.809 27.939 1.00 36.62 121 ASP A CA 1
ATOM 939 C C . ASP A 1 121 ? 9.890 -7.576 26.664 1.00 36.62 121 ASP A C 1
ATOM 941 O O . ASP A 1 121 ? 9.412 -8.650 26.304 1.00 36.62 121 ASP A O 1
ATOM 945 N N . PHE A 1 122 ? 10.947 -7.045 26.044 1.00 39.91 122 PHE A N 1
ATOM 946 C CA . PHE A 1 122 ? 11.586 -7.433 24.779 1.00 39.91 122 PHE A CA 1
ATOM 947 C C . PHE A 1 122 ? 12.171 -8.862 24.687 1.00 39.91 122 PHE A C 1
ATOM 949 O O . PHE A 1 122 ? 12.799 -9.184 23.680 1.00 39.91 122 PHE A O 1
ATOM 956 N N . ASN A 1 123 ? 11.997 -9.733 25.687 1.00 35.78 123 ASN A N 1
ATOM 957 C CA . ASN A 1 123 ? 12.817 -10.946 25.823 1.00 35.78 123 ASN A CA 1
ATOM 958 C C . ASN A 1 123 ? 12.169 -12.286 25.438 1.00 35.78 123 ASN A C 1
ATOM 960 O O . ASN A 1 123 ? 12.807 -13.321 25.615 1.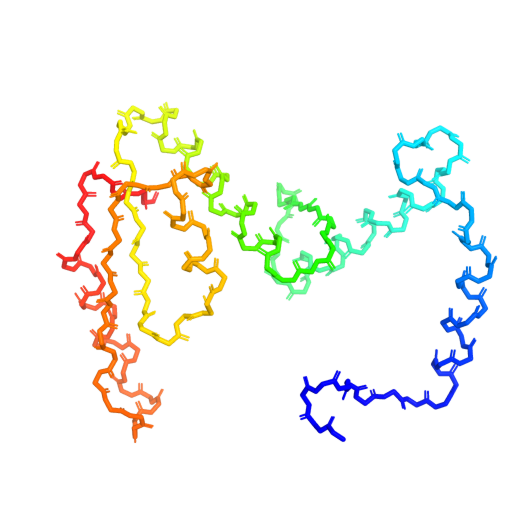00 35.78 123 ASN A O 1
ATOM 964 N N . ILE A 1 124 ? 10.940 -12.335 24.910 1.00 40.59 124 ILE A N 1
ATOM 965 C CA . ILE A 1 124 ? 10.300 -13.630 24.606 1.00 40.59 124 ILE A CA 1
ATOM 966 C C . ILE A 1 124 ? 9.453 -13.545 23.328 1.00 40.59 124 ILE A C 1
ATOM 968 O O . ILE A 1 124 ? 8.283 -13.179 23.378 1.00 40.59 124 ILE A O 1
ATOM 972 N N . PHE A 1 125 ? 10.028 -13.892 22.172 1.00 39.94 125 PHE A N 1
ATOM 973 C CA . PHE A 1 125 ? 9.397 -13.714 20.849 1.00 39.94 125 PHE A CA 1
ATOM 974 C C . PHE A 1 125 ? 8.397 -14.828 20.451 1.00 39.94 125 PHE A C 1
ATOM 976 O O . PHE A 1 125 ? 7.617 -14.646 19.518 1.00 39.94 125 PHE A O 1
ATOM 983 N N . GLU A 1 126 ? 8.356 -15.966 21.160 1.00 36.12 126 GLU A N 1
ATOM 984 C CA . GLU A 1 126 ? 7.437 -17.076 20.827 1.00 36.12 126 GLU A CA 1
ATOM 985 C C . GLU A 1 126 ? 6.199 -17.188 21.740 1.00 36.12 126 GLU A C 1
ATOM 987 O O . GLU A 1 126 ? 5.115 -17.502 21.251 1.00 36.12 126 GLU A O 1
ATOM 992 N N . LEU A 1 127 ? 6.295 -16.859 23.035 1.00 39.47 127 LEU A N 1
ATOM 993 C CA . LEU A 1 127 ? 5.175 -16.959 23.998 1.00 39.47 127 LEU A CA 1
ATOM 994 C C . LEU A 1 127 ? 4.270 -15.709 24.066 1.00 39.47 127 LEU A C 1
ATOM 996 O O . LEU A 1 127 ? 3.165 -15.766 24.618 1.00 39.47 127 LEU A O 1
ATOM 1000 N N . THR A 1 128 ? 4.704 -14.578 23.502 1.00 49.44 128 THR A N 1
ATOM 1001 C CA . THR A 1 128 ? 3.989 -13.287 23.565 1.00 49.44 128 THR A CA 1
ATOM 1002 C C . THR A 1 128 ? 2.818 -13.182 22.594 1.00 49.44 128 THR A C 1
ATOM 1004 O O . THR A 1 128 ? 1.840 -12.514 22.929 1.00 49.44 128 THR A O 1
ATOM 1007 N N . ARG A 1 129 ? 2.828 -13.886 21.449 1.00 48.03 129 ARG A N 1
ATOM 1008 C CA . ARG A 1 129 ? 1.714 -13.825 20.478 1.00 48.03 129 ARG A CA 1
ATOM 1009 C C . ARG A 1 129 ? 0.369 -14.214 21.102 1.00 48.03 129 ARG A C 1
ATOM 1011 O O . ARG A 1 129 ? -0.625 -13.533 20.881 1.00 48.03 129 ARG A O 1
ATOM 1018 N N . HIS A 1 130 ? 0.333 -15.244 21.949 1.00 44.81 130 HIS A N 1
ATOM 1019 C CA . HIS A 1 130 ? -0.908 -15.669 22.607 1.00 44.81 130 HIS A CA 1
ATOM 1020 C C . HIS A 1 130 ? -1.365 -14.733 23.742 1.00 44.81 130 HIS A C 1
ATOM 1022 O O . HIS A 1 130 ? -2.568 -14.592 23.964 1.00 44.81 130 HIS A O 1
ATOM 1028 N N . HIS A 1 131 ? -0.439 -14.073 24.448 1.00 48.91 131 HIS A N 1
ATOM 1029 C CA . HIS A 1 131 ? -0.770 -13.119 25.517 1.00 48.91 131 HIS A CA 1
ATOM 1030 C C . HIS A 1 131 ? -1.220 -11.760 24.963 1.00 48.91 131 HIS A C 1
ATOM 1032 O O . HIS A 1 131 ? -2.172 -11.173 25.480 1.00 48.91 131 HIS A O 1
ATOM 1038 N N . GLN A 1 132 ? -0.609 -11.299 23.867 1.00 52.50 132 GLN A N 1
ATOM 1039 C CA . GLN A 1 132 ? -1.001 -10.066 23.182 1.00 52.50 132 GLN A CA 1
ATOM 1040 C C . GLN A 1 132 ? -2.413 -10.166 22.600 1.00 52.50 132 GLN A C 1
ATOM 1042 O O . GLN A 1 132 ? -3.196 -9.242 22.781 1.00 52.50 132 GLN A O 1
ATOM 1047 N N . VAL A 1 133 ? -2.792 -11.301 21.998 1.00 58.84 133 VAL A N 1
ATOM 1048 C CA . VAL A 1 133 ? -4.155 -11.491 21.464 1.00 58.84 133 VAL A CA 1
ATOM 1049 C C . VAL A 1 133 ? -5.212 -11.402 22.571 1.00 58.84 133 VAL A C 1
ATOM 1051 O O . VAL A 1 133 ? -6.231 -10.747 22.380 1.00 58.84 133 VAL A O 1
ATOM 1054 N N . LYS A 1 134 ? -4.965 -11.978 23.756 1.00 59.75 134 LYS A N 1
ATOM 1055 C CA . LYS A 1 134 ? -5.893 -11.867 24.900 1.00 59.75 134 LYS A CA 1
ATOM 1056 C C . LYS A 1 134 ? -6.038 -10.427 25.401 1.00 59.75 134 LYS A C 1
ATOM 1058 O O . LYS A 1 134 ? -7.149 -10.004 25.705 1.00 59.75 134 LYS A O 1
ATOM 1063 N N . SER A 1 135 ? -4.933 -9.681 25.469 1.00 60.78 135 SER A N 1
ATOM 1064 C CA . SER A 1 135 ? -4.949 -8.260 25.839 1.00 60.78 135 SER A CA 1
ATOM 1065 C C . SER A 1 135 ? -5.685 -7.420 24.793 1.00 60.78 135 SER A C 1
ATOM 1067 O O . SER A 1 135 ? -6.523 -6.608 25.164 1.00 60.78 135 SER A O 1
ATOM 1069 N N . VAL A 1 136 ? -5.467 -7.672 23.499 1.00 67.88 136 VAL A N 1
ATOM 1070 C CA . VAL A 1 136 ? -6.183 -6.993 22.409 1.00 67.88 136 VAL A CA 1
ATOM 1071 C C . VAL A 1 136 ? -7.684 -7.256 22.506 1.00 67.88 136 VAL A C 1
ATOM 1073 O O . VAL A 1 136 ? -8.445 -6.298 22.547 1.00 67.88 136 VAL A O 1
ATOM 1076 N N . VAL A 1 137 ? -8.111 -8.519 22.643 1.00 66.94 137 VAL A N 1
ATOM 1077 C CA . VAL A 1 137 ? -9.535 -8.904 22.744 1.00 66.94 137 VAL A CA 1
ATOM 1078 C C . VAL A 1 137 ? -10.250 -8.201 23.901 1.00 66.94 137 VAL A C 1
ATOM 1080 O O . VAL A 1 137 ? -11.405 -7.819 23.750 1.00 66.94 137 VAL A O 1
ATOM 1083 N N . ALA A 1 138 ? -9.569 -7.970 25.028 1.00 68.56 138 ALA A N 1
ATOM 1084 C CA . ALA A 1 138 ? -10.147 -7.259 26.170 1.00 68.56 138 ALA A CA 1
ATOM 1085 C C . ALA A 1 138 ? -10.469 -5.778 25.891 1.00 68.56 138 ALA A C 1
ATOM 1087 O O . ALA A 1 138 ? -11.270 -5.186 26.609 1.00 68.56 138 ALA A O 1
ATOM 1088 N N . HIS A 1 139 ? -9.861 -5.184 24.863 1.00 68.94 139 HIS A N 1
ATOM 1089 C CA . HIS A 1 139 ? -10.021 -3.769 24.517 1.00 68.94 139 HIS A CA 1
ATOM 1090 C C . HIS A 1 139 ? -10.856 -3.547 23.260 1.00 68.94 139 HIS A C 1
ATOM 1092 O O . HIS A 1 139 ? -11.093 -2.403 22.879 1.00 68.94 139 HIS A O 1
ATOM 1098 N N . ILE A 1 140 ? -11.333 -4.626 22.636 1.00 75.12 140 ILE A N 1
ATOM 1099 C CA . ILE A 1 140 ? -12.270 -4.535 21.529 1.00 75.12 140 ILE A CA 1
ATOM 1100 C C . ILE A 1 140 ? -13.664 -4.234 22.089 1.00 75.12 140 ILE A C 1
ATOM 1102 O O . ILE A 1 140 ? -14.187 -4.959 22.936 1.00 75.12 140 ILE A O 1
ATOM 1106 N N . ASN A 1 141 ? -14.273 -3.153 21.611 1.00 75.75 141 ASN A N 1
ATOM 1107 C CA . ASN A 1 141 ? -15.585 -2.686 22.050 1.00 75.75 141 ASN A CA 1
ATOM 1108 C C . ASN A 1 141 ? -16.488 -2.350 20.848 1.00 75.75 141 ASN A C 1
ATOM 1110 O O . ASN A 1 141 ? -16.079 -2.445 19.697 1.00 75.75 141 ASN A O 1
ATOM 1114 N N . HIS A 1 142 ? -17.712 -1.888 21.115 1.00 77.00 142 HIS A N 1
ATOM 1115 C CA . HIS A 1 142 ? -18.690 -1.495 20.088 1.00 77.00 142 HIS A CA 1
ATOM 1116 C C . HIS A 1 142 ? -18.274 -0.291 19.213 1.00 77.00 142 HIS A C 1
ATOM 1118 O O . HIS A 1 142 ? -19.004 0.100 18.301 1.00 77.00 142 HIS A O 1
ATOM 1124 N N . HIS A 1 143 ? -17.130 0.328 19.503 1.00 69.25 143 HIS A N 1
ATOM 1125 C CA . HIS A 1 143 ? -16.514 1.387 18.710 1.00 69.25 143 HIS A CA 1
ATOM 1126 C C . HIS A 1 143 ? -15.337 0.895 17.858 1.00 69.25 143 HIS A C 1
ATOM 1128 O O . HIS A 1 143 ? -14.823 1.645 17.026 1.00 69.25 143 HIS A O 1
ATOM 1134 N N . THR A 1 144 ? -14.926 -0.358 18.034 1.00 66.19 144 THR A N 1
ATOM 1135 C CA . THR A 1 144 ? -13.866 -0.996 17.259 1.00 66.19 144 THR A CA 1
ATOM 1136 C C . THR A 1 144 ? -14.480 -1.727 16.069 1.00 66.19 144 THR A C 1
ATOM 1138 O O . THR A 1 144 ? -15.476 -2.435 16.211 1.00 66.19 144 THR A O 1
ATOM 1141 N N . LEU A 1 145 ? -13.902 -1.544 14.880 1.00 63.06 145 LEU A N 1
ATOM 1142 C CA . LEU A 1 145 ? -14.315 -2.311 13.708 1.00 63.06 145 LEU A CA 1
ATOM 1143 C C . LEU A 1 145 ? -13.766 -3.745 13.818 1.00 63.06 145 LEU 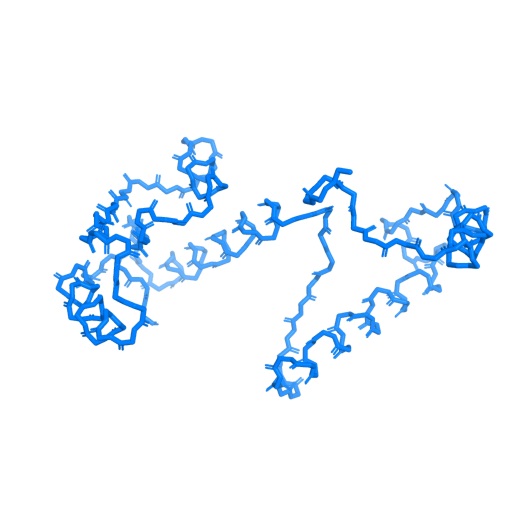A C 1
ATOM 1145 O O . LEU A 1 145 ? -12.583 -3.913 14.116 1.00 63.06 145 LEU A O 1
ATOM 1149 N N . HIS A 1 146 ? -14.621 -4.741 13.582 1.00 60.09 146 HIS A N 1
ATOM 1150 C CA . HIS A 1 146 ? -14.287 -6.169 13.591 1.00 60.09 146 HIS A CA 1
ATOM 1151 C C . HIS A 1 146 ? -14.210 -6.741 12.177 1.00 60.09 146 HIS A C 1
ATOM 1153 O O . HIS A 1 146 ? -15.022 -6.300 11.329 1.00 60.09 146 HIS A O 1
#